Protein AF-A0A5B2W0E5-F1 (afdb_monomer_lite)

Radius of gyration: 20.75 Å; chains: 1; bounding box: 43×48×42 Å

Organism: NCBI:txid2607653

Foldseek 3Di:
DDDDPVPPDDPPVDDPVRVPDDPFPEEAEAEPVDDDDPVVVVVVCCVPDDPPGGYYYDYD

Structure (mmCIF, N/CA/C/O backbone):
data_AF-A0A5B2W0E5-F1
#
_entry.id   AF-A0A5B2W0E5-F1
#
loop_
_atom_site.group_PDB
_atom_site.id
_atom_site.type_symbol
_atom_site.label_atom_id
_atom_site.label_alt_id
_atom_site.label_comp_id
_atom_site.label_asym_id
_atom_site.label_entity_id
_atom_site.label_seq_id
_atom_site.pdbx_PDB_ins_code
_atom_site.Cartn_x
_atom_site.Cartn_y
_atom_site.Cartn_z
_atom_site.occupancy
_atom_site.B_iso_or_equiv
_atom_site.auth_seq_id
_atom_site.auth_comp_id
_atom_site.auth_asym_id
_atom_site.auth_atom_id
_atom_site.pdbx_PDB_model_num
ATOM 1 N N . MET A 1 1 ? -26.793 37.681 30.054 1.00 46.62 1 MET A N 1
ATOM 2 C CA . MET A 1 1 ? -25.734 37.491 29.042 1.00 46.62 1 MET A CA 1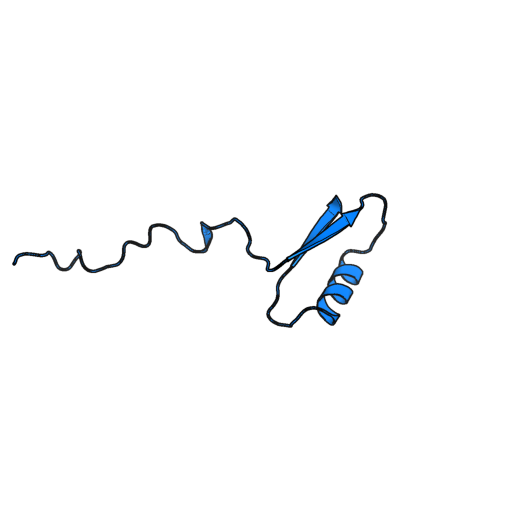
ATOM 3 C C . MET A 1 1 ? -26.414 36.942 27.798 1.00 46.62 1 MET A C 1
ATOM 5 O O . MET A 1 1 ? -27.065 35.914 27.897 1.00 46.62 1 MET A O 1
ATOM 9 N N . LEU A 1 2 ? -26.426 37.707 26.704 1.00 49.19 2 LEU A N 1
ATOM 10 C CA . LEU A 1 2 ? -27.198 37.406 25.492 1.00 49.19 2 LEU A CA 1
ATOM 11 C C . LEU A 1 2 ? -26.280 36.731 24.468 1.00 49.19 2 LEU A C 1
ATOM 13 O O . LEU A 1 2 ? -25.565 37.418 23.750 1.00 49.19 2 LEU A O 1
ATOM 17 N N . HIS A 1 3 ? -26.293 35.404 24.420 1.00 54.41 3 HIS A N 1
ATOM 18 C CA . HIS A 1 3 ? -25.735 34.628 23.308 1.00 54.41 3 HIS A CA 1
ATOM 19 C C . HIS A 1 3 ? -26.900 34.031 22.521 1.00 54.41 3 HIS A C 1
ATOM 21 O O . HIS A 1 3 ? -27.890 33.573 23.106 1.00 54.41 3 HIS A O 1
ATOM 27 N N . ARG A 1 4 ? -26.813 34.050 21.191 1.00 58.59 4 ARG A N 1
ATOM 28 C CA . ARG A 1 4 ? -27.818 33.400 20.339 1.00 58.59 4 ARG A CA 1
ATOM 29 C C . ARG A 1 4 ? -27.537 31.898 20.349 1.00 58.59 4 ARG A C 1
ATOM 31 O O . ARG A 1 4 ? -26.391 31.486 20.233 1.00 58.59 4 ARG A O 1
ATOM 38 N N . LYS A 1 5 ? -28.579 31.060 20.451 1.00 58.06 5 LYS A N 1
ATOM 39 C CA . LYS A 1 5 ? -28.472 29.578 20.480 1.00 58.06 5 LYS A CA 1
ATOM 40 C C . LYS A 1 5 ? -27.613 28.975 19.349 1.00 58.06 5 LYS A C 1
ATOM 42 O O . LYS A 1 5 ? -27.162 27.845 19.479 1.00 58.06 5 LYS A O 1
ATOM 47 N N . SER A 1 6 ? -27.394 29.712 18.260 1.00 58.62 6 SER A N 1
ATOM 48 C CA . SER A 1 6 ? -26.565 29.331 17.113 1.00 58.62 6 SER A CA 1
ATOM 49 C C . SER A 1 6 ? -25.052 29.405 17.355 1.00 58.62 6 SER A C 1
ATOM 51 O O . SER A 1 6 ? -24.290 28.943 16.516 1.00 58.62 6 SER A O 1
ATOM 53 N N . GLU A 1 7 ? -24.599 29.991 18.463 1.00 56.66 7 GLU A N 1
ATOM 54 C CA . GLU A 1 7 ? -23.176 30.264 18.727 1.00 56.66 7 GLU A CA 1
ATOM 55 C C . GLU A 1 7 ? -22.454 29.098 19.442 1.00 56.66 7 GLU A C 1
ATOM 57 O O . GLU A 1 7 ? -21.266 29.192 19.725 1.00 56.66 7 GLU A O 1
ATOM 62 N N . GLY A 1 8 ? -23.151 27.985 19.721 1.00 55.78 8 GLY A N 1
ATOM 63 C CA . GLY A 1 8 ? -22.608 26.818 20.438 1.00 55.78 8 GLY A CA 1
ATOM 64 C C . GLY A 1 8 ? -22.164 25.636 19.566 1.00 55.78 8 GLY A C 1
ATOM 65 O O . GLY A 1 8 ? -21.736 24.615 20.101 1.00 55.78 8 GLY A O 1
ATOM 66 N N . GLY A 1 9 ? -22.293 25.726 18.241 1.00 60.81 9 GLY A N 1
ATOM 67 C CA . GLY A 1 9 ? -21.842 24.676 17.329 1.00 60.81 9 GLY A CA 1
ATOM 68 C C . GLY A 1 9 ? -20.397 24.920 16.917 1.00 60.81 9 GLY A C 1
ATOM 69 O O . GLY A 1 9 ? -20.105 25.958 16.331 1.00 60.81 9 GLY A O 1
ATOM 70 N N . ALA A 1 10 ? -19.494 23.980 17.202 1.00 61.25 10 ALA A N 1
ATOM 71 C CA . ALA A 1 10 ? -18.141 24.025 16.660 1.00 61.25 10 ALA A CA 1
ATOM 72 C C . ALA A 1 10 ? -18.221 24.161 15.130 1.00 61.25 10 ALA A C 1
ATOM 74 O O . ALA A 1 10 ? -18.744 23.278 14.449 1.00 61.25 10 ALA A O 1
ATOM 75 N N . VAL A 1 11 ? -17.735 25.282 14.594 1.00 63.41 11 VAL A N 1
ATOM 76 C CA . VAL A 1 11 ? -17.626 25.478 13.148 1.00 63.41 11 VAL A CA 1
ATOM 77 C C . VAL A 1 11 ? -16.520 24.547 12.671 1.00 63.41 11 VAL A C 1
ATOM 79 O O . VAL A 1 11 ? -15.335 24.810 12.868 1.00 63.41 11 VAL A O 1
ATOM 82 N N . VAL A 1 12 ? -16.913 23.411 12.102 1.00 62.31 12 VAL A N 1
ATOM 83 C CA . VAL A 1 12 ? -15.987 22.472 11.472 1.00 62.31 12 VAL A CA 1
ATOM 84 C C . VAL A 1 12 ? -15.474 23.147 10.203 1.00 62.31 12 VAL A C 1
ATOM 86 O O . VAL A 1 12 ? -16.156 23.163 9.186 1.00 62.31 12 VAL A O 1
ATOM 89 N N . LEU A 1 13 ? -14.296 23.771 10.299 1.00 68.00 13 LEU A N 1
ATOM 90 C CA . LEU A 1 13 ? -13.697 24.555 9.212 1.00 68.00 13 LEU A CA 1
ATOM 91 C C . LEU A 1 13 ? -13.331 23.702 7.990 1.00 68.00 13 LEU A C 1
ATOM 93 O O . LEU A 1 13 ? -13.279 24.234 6.889 1.00 68.00 13 LEU A O 1
ATOM 97 N N . TYR A 1 14 ? -13.091 22.401 8.188 1.00 57.41 14 TYR A N 1
ATOM 98 C CA . TYR A 1 14 ? -12.750 21.456 7.128 1.00 57.41 14 TYR A CA 1
ATOM 99 C C . TYR A 1 14 ? -13.342 20.081 7.424 1.00 57.41 14 TYR A C 1
ATOM 101 O O . TYR A 1 14 ? -13.265 19.569 8.545 1.00 57.41 14 TYR A O 1
ATOM 109 N N . THR A 1 15 ? -13.898 19.455 6.400 1.00 62.41 15 THR A N 1
ATOM 110 C CA . THR A 1 15 ? -14.304 18.054 6.422 1.00 62.41 15 THR A CA 1
ATOM 111 C C . THR A 1 15 ? -13.074 17.150 6.293 1.00 62.41 15 THR A C 1
ATOM 113 O O . THR A 1 15 ? -12.069 17.510 5.682 1.00 62.41 15 THR A O 1
ATOM 116 N N . LYS A 1 16 ? -13.142 15.921 6.825 1.00 56.31 16 LYS A N 1
ATOM 117 C CA . LYS A 1 16 ? -12.064 14.918 6.662 1.00 56.31 16 LYS A CA 1
ATOM 118 C C . LYS A 1 16 ? -11.708 14.639 5.192 1.00 56.31 16 LYS A C 1
ATOM 120 O O . LYS A 1 16 ? -10.609 14.175 4.912 1.00 56.31 16 LYS A O 1
ATOM 125 N N . ALA A 1 17 ? -12.636 14.897 4.270 1.00 61.28 17 ALA A N 1
ATOM 126 C CA . ALA A 1 17 ? -12.419 14.750 2.837 1.00 61.28 17 ALA A CA 1
ATOM 127 C C . ALA A 1 17 ? -11.522 15.858 2.250 1.00 61.28 17 ALA A C 1
ATOM 129 O O . ALA A 1 17 ? -10.874 15.623 1.237 1.00 61.28 17 ALA A O 1
ATOM 130 N N . GLU A 1 18 ? -11.446 17.029 2.892 1.00 58.75 18 GLU A N 1
ATOM 131 C CA . GLU A 1 18 ? -10.657 18.186 2.439 1.00 58.75 18 GLU A CA 1
ATOM 132 C C . GLU A 1 18 ? -9.206 18.161 2.958 1.00 58.75 18 GLU A C 1
ATOM 134 O O . GLU A 1 18 ? -8.337 18.848 2.425 1.00 58.75 18 GLU A O 1
ATOM 139 N N . THR A 1 19 ? -8.890 17.318 3.949 1.00 57.84 19 THR A N 1
ATOM 140 C CA . THR A 1 19 ? -7.533 17.140 4.505 1.00 57.84 19 THR A CA 1
ATOM 141 C C . THR A 1 19 ? -6.692 16.125 3.721 1.00 57.84 19 THR A C 1
ATOM 143 O O . THR A 1 19 ? -5.971 15.318 4.304 1.00 57.84 19 THR A O 1
ATOM 146 N N . THR A 1 20 ? -6.796 16.154 2.393 1.00 54.53 20 THR A N 1
ATOM 147 C CA . THR A 1 20 ? -6.279 15.211 1.377 1.00 54.53 20 THR A CA 1
ATOM 148 C C . THR A 1 20 ? -4.759 14.951 1.353 1.00 54.53 20 THR A C 1
ATOM 150 O O . THR A 1 20 ? -4.228 14.556 0.319 1.00 54.53 20 THR A O 1
ATOM 153 N N . ALA A 1 21 ? -4.018 15.160 2.441 1.00 53.50 21 ALA A N 1
ATOM 154 C CA . ALA A 1 21 ? -2.569 15.019 2.422 1.00 53.50 21 ALA A CA 1
ATOM 155 C C . ALA A 1 21 ? -2.110 13.553 2.468 1.00 53.50 21 ALA A C 1
ATOM 157 O O . ALA A 1 21 ? -1.349 13.164 1.594 1.00 53.50 21 ALA A O 1
ATOM 158 N N . PHE A 1 22 ? -2.572 12.704 3.395 1.00 57.66 22 PHE A N 1
ATOM 159 C CA . PHE A 1 22 ? -2.116 11.303 3.453 1.00 57.66 22 PHE A CA 1
ATOM 160 C C . PHE A 1 22 ? -3.173 10.396 4.093 1.00 57.66 22 PHE A C 1
ATOM 162 O O . PHE A 1 22 ? -3.233 10.247 5.307 1.00 57.66 22 PHE A O 1
ATOM 169 N N . ASN A 1 23 ? -4.014 9.771 3.2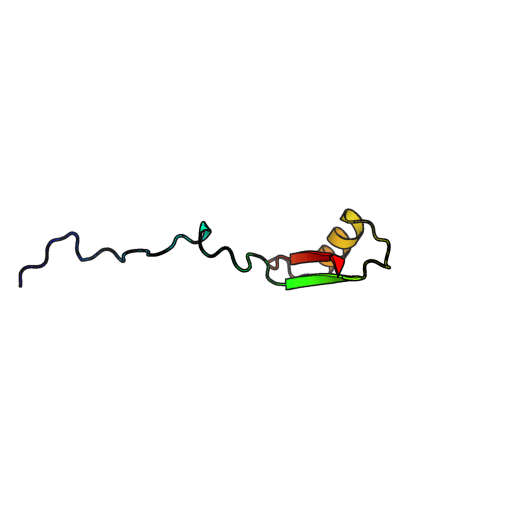63 1.00 70.38 23 ASN A N 1
ATOM 170 C CA . ASN A 1 23 ? -5.007 8.777 3.702 1.00 70.38 23 ASN A CA 1
ATOM 171 C C . ASN A 1 2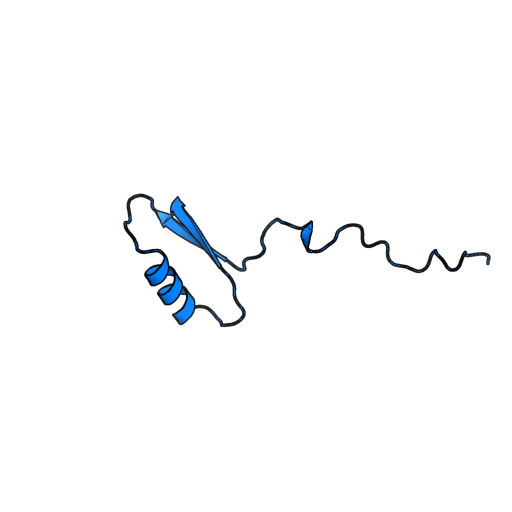3 ? -4.412 7.355 3.788 1.00 70.38 23 ASN A C 1
ATOM 173 O O . ASN A 1 23 ? -5.129 6.365 3.704 1.00 70.38 23 ASN A O 1
ATOM 177 N N . VAL A 1 24 ? -3.081 7.265 3.852 1.00 80.00 24 VAL A N 1
ATOM 178 C CA . VAL A 1 24 ? -2.336 6.010 3.952 1.00 80.00 24 VAL A CA 1
ATOM 179 C C . VAL A 1 24 ? -1.302 6.123 5.059 1.00 80.00 24 VAL A C 1
ATOM 181 O O . VAL A 1 24 ? -0.677 7.170 5.216 1.00 80.00 24 VAL A O 1
ATOM 184 N N . ASP A 1 25 ? -1.112 5.050 5.820 1.00 86.00 25 ASP A N 1
ATOM 185 C CA . ASP A 1 25 ? -0.158 5.018 6.929 1.00 86.00 25 ASP A CA 1
ATOM 186 C C . ASP A 1 25 ? 1.302 5.022 6.452 1.00 86.00 25 ASP A C 1
ATOM 188 O O . ASP A 1 25 ? 2.174 5.517 7.163 1.00 86.00 25 ASP A O 1
ATOM 192 N N . PHE A 1 26 ? 1.590 4.458 5.272 1.00 88.62 26 PHE A N 1
ATOM 193 C CA . PHE A 1 26 ? 2.940 4.433 4.699 1.00 88.62 26 PHE A CA 1
ATOM 194 C C . PHE A 1 26 ? 2.947 4.298 3.169 1.00 88.62 26 PHE A C 1
ATOM 196 O O . PHE A 1 26 ? 1.942 3.962 2.538 1.00 88.62 26 PHE A O 1
ATOM 203 N N . ILE A 1 27 ? 4.106 4.566 2.559 1.00 91.00 27 ILE A N 1
ATOM 204 C CA . ILE A 1 27 ? 4.320 4.482 1.110 1.00 91.00 27 ILE A CA 1
ATOM 205 C C . ILE A 1 27 ? 5.439 3.484 0.823 1.00 91.00 27 ILE A C 1
ATOM 207 O O . ILE A 1 27 ? 6.511 3.554 1.421 1.00 91.00 27 ILE A O 1
ATOM 211 N N . VAL A 1 28 ? 5.190 2.580 -0.120 1.00 91.62 28 VAL A N 1
ATOM 212 C CA . VAL A 1 28 ? 6.181 1.635 -0.639 1.00 91.62 28 VAL A CA 1
ATOM 213 C C . VAL A 1 28 ? 6.758 2.222 -1.921 1.00 91.62 28 VAL A C 1
ATOM 215 O O . VAL A 1 28 ? 6.058 2.311 -2.929 1.00 91.62 28 VAL A O 1
ATOM 218 N N . ASN A 1 29 ? 8.017 2.656 -1.870 1.00 93.94 29 ASN A N 1
ATOM 219 C CA . ASN A 1 29 ? 8.720 3.201 -3.027 1.00 93.94 29 ASN A CA 1
ATOM 220 C C . ASN A 1 29 ? 9.421 2.072 -3.788 1.00 93.94 29 ASN A C 1
ATOM 222 O O . ASN A 1 29 ? 10.238 1.360 -3.205 1.00 93.94 29 ASN A O 1
ATOM 226 N N . VAL A 1 30 ? 9.118 1.928 -5.077 1.00 92.88 30 VAL A N 1
ATOM 227 C CA . VAL A 1 30 ? 9.707 0.902 -5.943 1.00 92.88 30 VAL A CA 1
ATOM 228 C C . VAL A 1 30 ? 10.511 1.578 -7.054 1.00 92.88 30 VAL A C 1
ATOM 230 O O . VAL A 1 30 ? 9.942 2.409 -7.762 1.00 92.88 30 VAL A O 1
ATOM 233 N N . PRO A 1 31 ? 11.804 1.255 -7.227 1.00 94.81 31 PRO A N 1
ATOM 234 C CA . PRO A 1 31 ? 12.605 1.825 -8.304 1.00 94.81 31 PRO A CA 1
ATOM 235 C C . PRO A 1 31 ? 12.045 1.468 -9.684 1.00 94.81 31 PRO A C 1
ATOM 237 O O . PRO A 1 31 ? 11.705 0.309 -9.918 1.00 94.81 31 PRO A O 1
ATOM 240 N N . ILE A 1 32 ? 12.039 2.416 -10.627 1.00 93.25 32 ILE A N 1
ATOM 241 C CA . ILE A 1 32 ? 11.556 2.183 -12.007 1.00 93.25 32 ILE A CA 1
ATOM 242 C C . ILE A 1 32 ? 12.281 1.040 -12.742 1.00 93.25 32 ILE A C 1
ATOM 244 O O . IL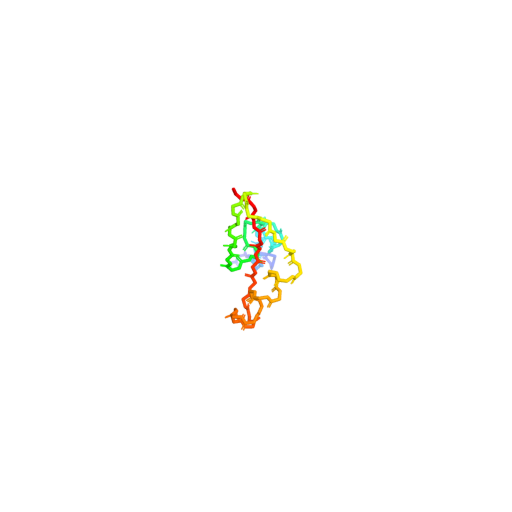E A 1 32 ? 11.718 0.412 -13.634 1.00 93.25 32 ILE A O 1
ATOM 248 N N . ALA A 1 33 ? 13.528 0.753 -12.362 1.00 95.00 33 ALA A N 1
ATOM 249 C CA . ALA A 1 33 ? 14.317 -0.332 -12.940 1.00 95.00 33 ALA A CA 1
ATOM 250 C C . ALA A 1 33 ? 13.838 -1.731 -12.509 1.00 95.00 33 ALA A C 1
ATOM 252 O O . ALA A 1 33 ? 14.229 -2.728 -13.115 1.00 95.00 33 ALA A O 1
ATOM 253 N N . VAL A 1 34 ? 13.015 -1.822 -11.460 1.00 92.62 34 VAL A N 1
ATOM 254 C CA . VAL A 1 34 ? 12.489 -3.087 -10.952 1.00 92.62 34 VAL A CA 1
ATOM 255 C C . VAL A 1 34 ? 11.145 -3.354 -11.613 1.00 92.62 34 VAL A C 1
ATOM 257 O O . VAL A 1 34 ? 10.191 -2.602 -11.435 1.00 92.62 34 VAL A O 1
ATOM 260 N N . SER A 1 35 ? 11.061 -4.450 -12.365 1.00 93.19 35 SER A N 1
ATOM 261 C CA . SER A 1 35 ? 9.780 -4.963 -12.853 1.00 93.19 35 SER A CA 1
ATOM 262 C C . SER A 1 35 ? 9.077 -5.721 -11.733 1.00 93.19 35 SER A C 1
ATOM 264 O O . SER A 1 35 ? 9.691 -6.553 -11.068 1.00 93.19 35 SER A O 1
ATOM 266 N N . PHE A 1 36 ? 7.797 -5.435 -11.525 1.00 92.88 36 PHE A N 1
ATOM 267 C CA . PHE A 1 36 ? 6.975 -6.101 -10.521 1.00 92.88 36 PHE A CA 1
ATOM 268 C C . PHE A 1 36 ? 5.524 -6.167 -10.988 1.00 92.88 36 PHE A C 1
ATOM 270 O O . PHE A 1 36 ? 5.064 -5.300 -11.735 1.00 92.88 36 PHE A O 1
ATOM 277 N N . ASP A 1 37 ? 4.799 -7.173 -10.509 1.00 95.19 37 ASP A N 1
ATOM 278 C CA . ASP A 1 37 ? 3.348 -7.210 -10.626 1.00 95.19 37 ASP A CA 1
ATOM 279 C C . ASP A 1 37 ? 2.707 -6.475 -9.440 1.00 95.19 37 ASP A C 1
ATOM 281 O O . ASP A 1 37 ? 3.078 -6.662 -8.276 1.00 95.19 37 ASP A O 1
ATOM 285 N N . MET A 1 38 ? 1.741 -5.603 -9.733 1.00 93.06 38 MET A N 1
ATOM 286 C CA . MET A 1 38 ? 1.093 -4.784 -8.710 1.00 93.06 38 MET A CA 1
ATOM 287 C C . MET A 1 38 ? 0.247 -5.627 -7.744 1.00 93.06 38 MET A C 1
ATOM 289 O O . MET A 1 38 ? 0.189 -5.304 -6.554 1.00 93.06 38 MET A O 1
ATOM 293 N N . ASN A 1 39 ? -0.399 -6.697 -8.217 1.00 95.75 39 ASN A N 1
ATOM 294 C CA . ASN A 1 39 ? -1.229 -7.561 -7.378 1.00 95.75 39 ASN A CA 1
ATOM 295 C C . ASN A 1 39 ? -0.358 -8.404 -6.445 1.00 95.75 39 ASN A C 1
ATOM 297 O O . ASN A 1 39 ? -0.657 -8.487 -5.253 1.00 95.75 39 ASN A O 1
ATOM 301 N N . GLU A 1 40 ? 0.741 -8.963 -6.956 1.00 94.94 40 GLU A N 1
ATOM 302 C CA . GLU A 1 40 ? 1.699 -9.729 -6.153 1.00 94.94 40 GLU A CA 1
ATOM 303 C C . GLU A 1 40 ? 2.359 -8.858 -5.081 1.00 94.94 40 GLU A C 1
ATOM 305 O O . GLU A 1 40 ? 2.361 -9.225 -3.904 1.00 94.94 40 GLU A O 1
ATOM 310 N N . LEU A 1 41 ? 2.838 -7.663 -5.449 1.00 93.88 41 LEU A N 1
ATOM 311 C CA . LEU A 1 41 ? 3.415 -6.718 -4.491 1.00 93.88 41 LEU A CA 1
ATOM 312 C C . LEU A 1 41 ? 2.391 -6.306 -3.426 1.00 93.88 41 LEU A C 1
ATOM 314 O O . LEU A 1 41 ? 2.714 -6.224 -2.241 1.00 93.88 41 LEU A O 1
ATOM 318 N N . THR A 1 42 ? 1.142 -6.075 -3.829 1.00 93.38 42 THR A N 1
ATOM 319 C CA . THR A 1 42 ? 0.069 -5.712 -2.898 1.00 93.38 42 THR A CA 1
ATOM 320 C C . THR A 1 42 ? -0.243 -6.853 -1.933 1.00 93.38 42 THR A C 1
ATOM 322 O O . THR A 1 42 ? -0.371 -6.617 -0.731 1.00 93.38 42 THR A O 1
ATOM 325 N N . ALA A 1 43 ? -0.336 -8.091 -2.425 1.00 94.06 43 ALA A N 1
ATOM 326 C CA . ALA A 1 43 ? -0.556 -9.277 -1.601 1.00 94.06 43 ALA A CA 1
ATOM 327 C C . ALA A 1 43 ? 0.597 -9.504 -0.613 1.00 94.06 43 ALA A C 1
ATOM 329 O O . ALA A 1 43 ? 0.352 -9.747 0.569 1.00 94.06 43 ALA A O 1
ATOM 330 N N . PHE A 1 44 ? 1.837 -9.330 -1.075 1.00 94.25 44 PHE A N 1
ATOM 331 C CA . PHE A 1 44 ? 3.032 -9.416 -0.245 1.00 94.25 44 PHE A CA 1
ATOM 332 C C . PHE A 1 44 ? 3.024 -8.365 0.870 1.00 94.25 44 PHE A C 1
ATOM 334 O O . PHE A 1 44 ? 3.172 -8.690 2.043 1.00 94.25 44 PHE A O 1
ATOM 341 N N . VAL A 1 45 ? 2.772 -7.093 0.560 1.00 93.38 45 VAL A N 1
ATOM 342 C CA . VAL A 1 45 ? 2.704 -6.058 1.605 1.00 93.38 45 VAL A CA 1
ATOM 343 C C . VAL A 1 45 ? 1.534 -6.321 2.562 1.00 93.38 45 VAL A C 1
ATOM 345 O O . VAL A 1 45 ? 1.674 -6.130 3.771 1.00 93.38 45 VAL A O 1
ATOM 348 N N . ASN A 1 46 ? 0.402 -6.821 2.061 1.00 93.19 46 ASN A N 1
ATOM 349 C CA . ASN A 1 46 ? -0.744 -7.194 2.888 1.00 93.19 46 ASN A CA 1
ATOM 350 C C . ASN A 1 46 ? -0.445 -8.334 3.873 1.00 93.19 46 ASN A C 1
ATOM 352 O O . ASN A 1 46 ? -1.013 -8.319 4.964 1.00 93.19 46 ASN A O 1
ATOM 356 N N . SER A 1 47 ? 0.431 -9.287 3.533 1.00 93.38 47 SER A N 1
ATOM 357 C CA . SER A 1 47 ? 0.775 -10.393 4.437 1.00 93.38 47 SER A CA 1
ATOM 358 C C . SER A 1 47 ? 1.663 -9.970 5.608 1.00 93.38 47 SER A C 1
ATOM 360 O O . SER A 1 47 ? 1.670 -10.647 6.632 1.00 93.38 47 SER A O 1
ATOM 362 N N . TYR A 1 48 ? 2.402 -8.863 5.476 1.00 92.50 48 TYR A N 1
ATOM 363 C CA . TYR A 1 48 ? 3.314 -8.370 6.518 1.00 92.50 48 TYR A CA 1
ATOM 364 C C . TYR A 1 48 ? 2.810 -7.126 7.249 1.00 92.50 48 TYR A C 1
ATOM 366 O O . TYR A 1 48 ? 3.218 -6.873 8.385 1.00 92.50 48 TYR A O 1
ATOM 374 N N . LYS A 1 49 ? 1.939 -6.322 6.630 1.00 91.38 49 LYS A N 1
ATOM 375 C CA . LYS A 1 49 ? 1.376 -5.144 7.294 1.00 91.38 49 LYS A CA 1
ATOM 376 C C . LYS A 1 49 ? 0.420 -5.560 8.412 1.00 91.38 49 LYS A C 1
ATOM 378 O O . LYS A 1 49 ? -0.283 -6.565 8.332 1.00 91.38 49 LYS A O 1
ATOM 383 N N . LEU A 1 50 ? 0.286 -4.700 9.416 1.00 89.00 50 LEU A N 1
ATOM 384 C CA . LEU A 1 50 ? -0.800 -4.819 10.386 1.00 89.00 50 LEU A CA 1
ATOM 385 C C . LEU A 1 50 ? -2.157 -4.595 9.693 1.00 89.00 50 LEU A C 1
ATOM 387 O O . LEU A 1 50 ? -2.288 -3.737 8.816 1.00 89.00 50 LEU A O 1
ATOM 391 N N . ALA A 1 51 ? -3.186 -5.339 10.106 1.00 84.31 51 ALA A N 1
ATOM 392 C CA . ALA A 1 51 ? -4.501 -5.330 9.455 1.00 84.31 51 ALA A CA 1
ATOM 393 C C . ALA A 1 51 ? -5.116 -3.922 9.333 1.00 84.31 51 ALA A C 1
ATOM 395 O O . ALA A 1 51 ? -5.673 -3.587 8.290 1.00 84.31 51 ALA A O 1
ATOM 396 N N . SER A 1 52 ? -4.936 -3.077 10.353 1.00 86.38 52 SER A N 1
ATOM 397 C CA . SER A 1 52 ? -5.452 -1.703 10.402 1.00 86.38 52 SER A CA 1
ATOM 398 C C . SER A 1 52 ? -4.650 -0.685 9.591 1.00 86.38 52 SER A C 1
ATOM 400 O O . SER A 1 52 ? -5.076 0.461 9.482 1.00 86.38 52 SER A O 1
ATOM 402 N N . LYS A 1 53 ? -3.492 -1.072 9.044 1.00 86.81 53 LYS A N 1
ATOM 403 C CA . LYS A 1 53 ? -2.614 -0.169 8.301 1.00 86.81 53 LYS A CA 1
ATOM 404 C C . LYS A 1 53 ? -2.939 -0.163 6.818 1.00 86.81 53 LYS A C 1
ATOM 406 O O . LYS A 1 53 ? -3.202 -1.201 6.217 1.00 86.81 53 LYS A O 1
ATOM 411 N N . THR A 1 54 ? -2.889 1.010 6.223 1.00 90.00 54 THR A N 1
ATOM 412 C CA . THR A 1 54 ? -3.145 1.267 4.808 1.00 90.00 54 THR A CA 1
ATOM 413 C C . THR A 1 54 ? -1.866 1.764 4.150 1.00 90.00 54 THR A C 1
ATOM 415 O O . THR A 1 54 ? -1.034 2.399 4.795 1.00 90.00 54 THR A O 1
ATOM 418 N N . PHE A 1 55 ? -1.665 1.450 2.874 1.00 92.12 55 PHE A N 1
ATOM 419 C CA . PHE A 1 55 ? -0.450 1.843 2.169 1.00 92.12 55 PHE A CA 1
ATOM 420 C C . PHE A 1 55 ? -0.728 2.184 0.714 1.00 92.12 55 PHE A C 1
ATOM 422 O O . PHE A 1 55 ? -1.775 1.840 0.166 1.00 92.12 55 PHE A O 1
ATOM 429 N N . LYS A 1 56 ? 0.238 2.853 0.086 1.00 91.50 56 LYS A N 1
ATOM 430 C CA . LYS A 1 56 ? 0.250 3.115 -1.353 1.00 91.50 56 LYS A CA 1
ATOM 431 C C . LYS A 1 56 ? 1.600 2.734 -1.941 1.00 91.50 56 LYS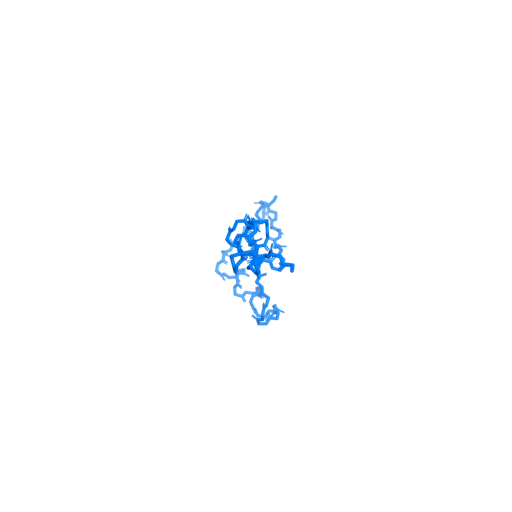 A C 1
ATOM 433 O O . LYS A 1 56 ? 2.634 3.001 -1.334 1.00 91.50 56 LYS A O 1
ATOM 438 N N . VAL A 1 57 ? 1.593 2.152 -3.134 1.00 91.50 57 VAL A N 1
ATOM 439 C CA . VAL A 1 57 ? 2.813 1.918 -3.913 1.00 91.50 57 VAL A CA 1
ATOM 440 C C . VAL A 1 57 ? 3.097 3.148 -4.775 1.00 91.50 57 VAL A C 1
ATOM 442 O O . VAL A 1 57 ? 2.188 3.698 -5.403 1.00 91.50 57 VAL A O 1
ATOM 445 N N . LYS A 1 58 ? 4.351 3.596 -4.795 1.00 91.50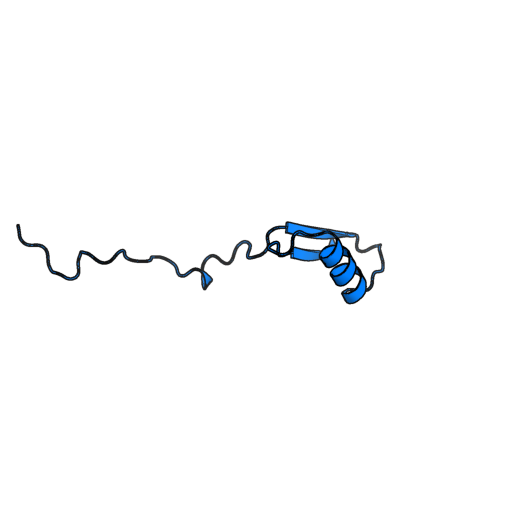 58 LYS A N 1
ATOM 446 C CA . LYS A 1 58 ? 4.840 4.692 -5.632 1.00 91.50 58 LYS A CA 1
ATOM 447 C C . LYS A 1 58 ? 6.082 4.227 -6.383 1.00 91.50 58 LYS A C 1
ATOM 449 O O . LYS A 1 58 ? 7.010 3.711 -5.774 1.00 91.50 58 LYS A O 1
ATOM 454 N N . ILE A 1 59 ? 6.108 4.447 -7.690 1.00 90.25 59 ILE A N 1
ATOM 455 C CA . ILE A 1 59 ? 7.306 4.214 -8.498 1.00 90.25 59 ILE A CA 1
ATOM 456 C C . ILE A 1 59 ? 8.192 5.461 -8.396 1.00 90.25 59 ILE A C 1
ATOM 458 O O . ILE A 1 59 ? 7.676 6.582 -8.496 1.00 90.25 59 ILE A O 1
ATOM 462 N N . VAL A 1 60 ? 9.485 5.265 -8.134 1.00 86.56 60 VAL A N 1
ATOM 463 C CA . VAL A 1 60 ? 10.489 6.331 -7.965 1.00 86.56 60 VAL A CA 1
ATOM 464 C C . VAL A 1 60 ? 11.726 6.109 -8.822 1.00 86.56 60 VAL A C 1
ATOM 466 O O . VAL A 1 60 ? 12.019 4.944 -9.181 1.00 86.56 60 VAL A O 1
#

Sequence (60 aa):
MLHRKSEGGAVVLYTKAETTAFNVDFIVNVPIAVSFDMNELTAFVNSYKLASKTFKVKIV

pLDDT: mean 78.8, std 16.59, range [46.62, 95.75]

Secondary structure (DSSP, 8-state):
----GGGGS----S-TTT-TT-SSSEEEEE-TTS---HHHHHHHHHHHS-TT--EEEEE-